Protein AF-A0A8X6KJS9-F1 (afdb_monomer_lite)

Structure (mmCIF, N/CA/C/O backbone):
data_AF-A0A8X6KJS9-F1
#
_entry.id   AF-A0A8X6KJS9-F1
#
loop_
_atom_site.group_PDB
_atom_site.id
_atom_site.type_symbol
_atom_site.label_atom_id
_atom_site.label_alt_id
_atom_site.label_comp_id
_atom_site.label_asym_id
_atom_site.label_entity_id
_atom_site.label_seq_id
_atom_site.pdbx_PDB_ins_code
_atom_site.Cartn_x
_atom_site.Cartn_y
_atom_site.Cartn_z
_atom_site.occupancy
_atom_site.B_iso_or_equiv
_atom_site.auth_seq_id
_atom_site.auth_comp_id
_atom_site.auth_asym_id
_atom_site.auth_atom_id
_atom_site.pdbx_PDB_model_num
ATOM 1 N N . MET A 1 1 ? 1.532 0.528 16.926 1.00 37.91 1 MET A N 1
ATOM 2 C CA . MET A 1 1 ? 2.454 -0.422 16.268 1.00 37.91 1 MET A CA 1
ATOM 3 C C . MET A 1 1 ? 2.120 -0.393 14.790 1.00 37.91 1 MET A C 1
ATOM 5 O O . MET A 1 1 ? 1.041 -0.832 14.439 1.00 37.91 1 MET A O 1
ATOM 9 N N . VAL A 1 2 ? 2.964 0.223 13.958 1.00 48.28 2 VAL A N 1
ATOM 10 C CA . VAL A 1 2 ? 2.746 0.274 12.503 1.00 48.28 2 VAL A CA 1
ATOM 11 C C . VAL A 1 2 ? 3.440 -0.945 11.912 1.00 48.28 2 VAL A C 1
ATOM 13 O O . VAL A 1 2 ? 4.670 -1.018 11.925 1.00 48.28 2 VAL A O 1
ATOM 16 N N . LEU A 1 3 ? 2.665 -1.928 11.461 1.00 46.25 3 LEU A N 1
ATOM 17 C CA . LEU A 1 3 ? 3.177 -3.072 10.714 1.00 46.25 3 LEU A CA 1
ATOM 18 C C . LEU A 1 3 ? 3.664 -2.580 9.346 1.00 46.25 3 LEU A C 1
ATOM 20 O O . LEU A 1 3 ? 2.919 -2.525 8.374 1.00 46.25 3 LEU A O 1
ATOM 24 N N . LYS A 1 4 ? 4.945 -2.211 9.257 1.00 54.53 4 LYS A N 1
ATOM 25 C CA . LYS A 1 4 ? 5.607 -2.016 7.966 1.00 54.53 4 LYS A CA 1
ATOM 26 C C . LYS A 1 4 ? 5.815 -3.393 7.337 1.00 54.53 4 LYS A C 1
ATOM 28 O O . LYS A 1 4 ? 6.810 -4.061 7.609 1.00 54.53 4 LYS A O 1
ATOM 33 N N . GLY A 1 5 ? 4.870 -3.823 6.498 1.00 54.25 5 GLY A N 1
ATOM 34 C CA . GLY A 1 5 ? 5.177 -4.807 5.457 1.00 54.25 5 GLY A CA 1
ATOM 35 C C . GLY A 1 5 ? 6.439 -4.359 4.706 1.00 54.25 5 GLY A C 1
ATOM 36 O O . GLY A 1 5 ? 6.676 -3.152 4.619 1.00 54.25 5 GLY A O 1
ATOM 37 N N . ARG A 1 6 ? 7.270 -5.315 4.259 1.00 56.97 6 ARG A N 1
ATOM 38 C CA . ARG A 1 6 ? 8.593 -5.098 3.626 1.00 56.97 6 ARG A CA 1
ATOM 39 C C . ARG A 1 6 ? 8.619 -3.777 2.844 1.00 56.97 6 ARG A C 1
ATOM 41 O O . ARG A 1 6 ? 7.904 -3.616 1.864 1.00 56.97 6 ARG A O 1
ATOM 48 N N . SER A 1 7 ? 9.409 -2.825 3.333 1.00 54.91 7 SER A N 1
ATOM 49 C CA . SER A 1 7 ? 9.346 -1.411 2.941 1.00 54.91 7 SER A CA 1
ATOM 50 C C . SER A 1 7 ? 9.937 -1.114 1.554 1.00 54.91 7 SER A C 1
ATOM 52 O O . SER A 1 7 ? 9.969 0.047 1.152 1.00 54.91 7 SER A O 1
ATOM 54 N N . ASP A 1 8 ? 10.415 -2.137 0.844 1.00 56.75 8 ASP A N 1
ATOM 55 C CA . ASP A 1 8 ? 11.337 -2.008 -0.290 1.00 56.75 8 ASP A CA 1
ATOM 56 C C . ASP A 1 8 ? 10.784 -2.600 -1.597 1.00 56.75 8 ASP A C 1
ATOM 58 O O . ASP A 1 8 ? 11.500 -2.683 -2.597 1.00 56.75 8 ASP A O 1
ATOM 62 N N . ASP A 1 9 ? 9.520 -3.032 -1.618 1.00 63.78 9 ASP A N 1
ATOM 63 C CA .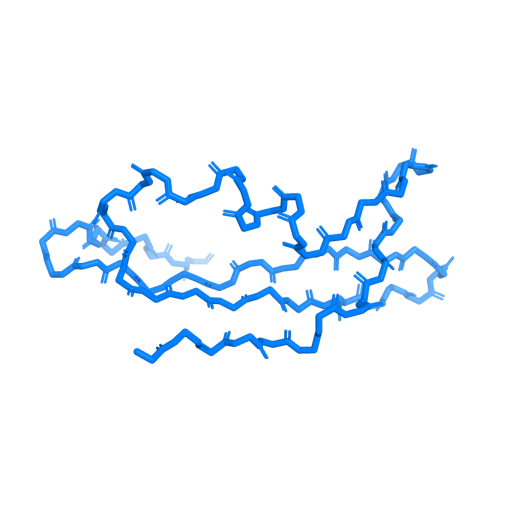 ASP A 1 9 ? 8.916 -3.547 -2.845 1.00 63.78 9 ASP A CA 1
ATOM 64 C C . ASP A 1 9 ? 8.544 -2.388 -3.787 1.00 63.78 9 ASP A C 1
ATOM 66 O O . ASP A 1 9 ? 7.639 -1.590 -3.529 1.00 63.78 9 ASP A O 1
ATOM 70 N N . VAL A 1 10 ? 9.275 -2.294 -4.901 1.00 68.19 10 VAL A N 1
ATOM 71 C CA . VAL A 1 10 ? 8.974 -1.399 -6.024 1.00 68.19 10 VAL A CA 1
ATOM 72 C C . VAL A 1 10 ? 7.925 -2.067 -6.906 1.00 68.19 10 VAL A C 1
ATOM 74 O O . VAL A 1 10 ? 8.170 -3.129 -7.484 1.00 68.19 10 VAL A O 1
ATOM 77 N N . PHE A 1 11 ? 6.769 -1.427 -7.061 1.00 75.06 11 PHE A N 1
ATOM 78 C CA . PHE A 1 11 ? 5.722 -1.885 -7.967 1.00 75.06 11 PHE A CA 1
ATOM 79 C C . PHE A 1 11 ? 5.818 -1.143 -9.298 1.00 75.06 11 PHE A C 1
ATOM 81 O O . PHE A 1 11 ? 6.103 0.055 -9.345 1.00 75.06 11 PHE A O 1
ATOM 88 N N . ILE A 1 12 ? 5.573 -1.871 -10.388 1.00 71.31 12 ILE A N 1
ATOM 89 C CA . ILE A 1 12 ? 5.532 -1.322 -11.743 1.00 71.31 12 ILE A CA 1
ATOM 90 C C . ILE A 1 12 ? 4.134 -1.563 -12.288 1.00 71.31 12 ILE A C 1
ATOM 92 O O . ILE A 1 12 ? 3.809 -2.683 -12.679 1.00 71.31 12 ILE A O 1
ATOM 96 N N . GLN A 1 13 ? 3.315 -0.516 -12.346 1.00 68.75 13 GLN A N 1
ATOM 97 C CA . GLN A 1 13 ? 2.005 -0.589 -12.991 1.00 68.75 13 GLN A CA 1
ATOM 9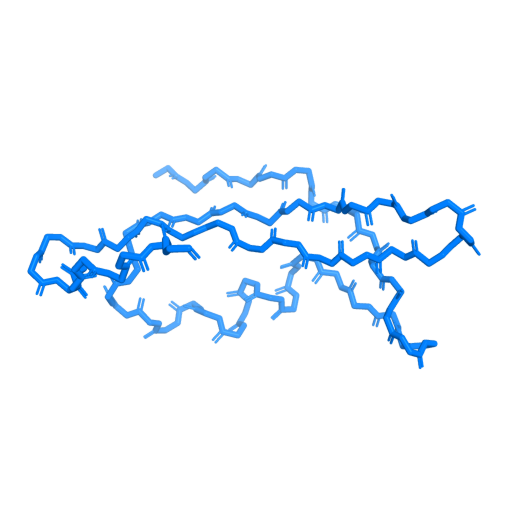8 C C . GLN A 1 13 ? 1.925 0.451 -14.108 1.00 68.75 13 GLN A C 1
ATOM 100 O O . GLN A 1 13 ? 2.196 1.635 -13.922 1.00 68.75 13 GLN A O 1
ATOM 105 N N . ARG A 1 14 ? 1.591 -0.029 -15.313 1.00 74.12 14 ARG A N 1
ATOM 106 C CA . ARG A 1 14 ? 1.567 0.768 -16.554 1.00 74.12 14 ARG A CA 1
ATOM 107 C C . ARG A 1 14 ? 2.893 1.494 -16.853 1.00 74.12 14 ARG A C 1
ATOM 109 O O . ARG A 1 14 ? 2.884 2.583 -17.412 1.00 74.12 14 ARG A O 1
ATOM 116 N N . GLY A 1 15 ? 4.028 0.904 -16.469 1.00 75.31 15 GLY A N 1
ATOM 117 C CA . GLY A 1 15 ? 5.364 1.465 -16.712 1.00 75.31 15 GLY A CA 1
ATOM 118 C C . GLY A 1 15 ? 5.819 2.546 -15.723 1.00 75.31 15 GLY A C 1
ATOM 119 O O . GLY A 1 15 ? 6.958 2.995 -15.811 1.00 75.31 15 GLY A O 1
ATOM 120 N N . GLN A 1 16 ? 4.983 2.937 -14.758 1.00 75.31 16 GLN A N 1
ATOM 121 C CA . GLN A 1 16 ? 5.375 3.833 -13.670 1.00 75.31 16 GLN A CA 1
ATOM 122 C C . GLN A 1 16 ? 5.852 3.035 -12.455 1.00 75.31 16 GLN A C 1
ATOM 124 O O . GLN A 1 16 ? 5.291 1.985 -12.139 1.00 75.31 16 GLN A O 1
ATOM 129 N N . ARG A 1 17 ? 6.901 3.539 -11.796 1.00 78.00 17 ARG A N 1
ATOM 130 C CA . ARG A 1 17 ? 7.446 2.988 -10.552 1.00 78.00 17 ARG A CA 1
ATOM 131 C C . ARG A 1 17 ? 6.834 3.716 -9.365 1.00 78.00 17 ARG A C 1
ATOM 133 O O . ARG A 1 17 ? 6.894 4.939 -9.315 1.00 78.00 17 ARG A O 1
ATOM 140 N N . PHE A 1 18 ? 6.315 2.963 -8.409 1.00 80.25 18 PHE A N 1
ATOM 141 C CA . PHE A 1 18 ? 5.821 3.485 -7.133 1.00 80.25 18 PHE A CA 1
ATOM 142 C C . PHE A 1 18 ? 6.104 2.468 -6.033 1.00 80.25 18 PHE A C 1
ATOM 144 O O . PHE A 1 18 ? 6.095 1.257 -6.276 1.00 80.25 18 PHE A O 1
ATOM 151 N N . GLY A 1 19 ? 6.402 2.963 -4.837 1.00 81.38 19 GLY A N 1
ATOM 152 C CA . GLY A 1 19 ? 6.701 2.141 -3.674 1.00 81.38 19 GLY A CA 1
ATOM 153 C C . GLY A 1 19 ? 5.524 2.051 -2.712 1.00 81.38 19 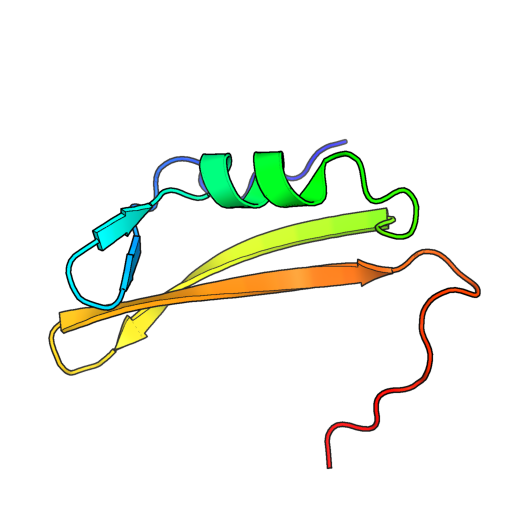GLY A C 1
ATOM 154 O O . GLY A 1 19 ? 4.532 2.774 -2.810 1.00 81.38 19 GLY A O 1
ATOM 155 N N . SER A 1 20 ? 5.660 1.190 -1.707 1.00 80.62 20 SER A N 1
ATOM 156 C CA . SER A 1 20 ? 4.712 1.137 -0.590 1.00 80.62 20 SER A CA 1
ATOM 157 C C . SER A 1 20 ? 4.625 2.467 0.169 1.00 80.62 20 SER A C 1
ATOM 159 O O . SER A 1 20 ? 3.569 2.797 0.697 1.00 80.62 20 SER A O 1
ATOM 161 N N . ALA A 1 21 ? 5.706 3.256 0.193 1.00 82.56 21 ALA A N 1
ATOM 162 C CA . ALA A 1 21 ? 5.742 4.563 0.847 1.00 82.56 21 ALA A CA 1
ATOM 163 C C . ALA A 1 21 ? 4.762 5.572 0.226 1.00 82.56 21 ALA A C 1
ATOM 165 O O . ALA A 1 21 ? 4.085 6.280 0.968 1.00 82.56 21 ALA A O 1
ATOM 166 N N . ASP A 1 22 ? 4.636 5.596 -1.104 1.00 85.12 22 ASP A N 1
ATOM 167 C CA . ASP A 1 22 ? 3.688 6.470 -1.805 1.00 85.12 22 ASP A CA 1
ATOM 168 C C . ASP A 1 22 ? 2.240 6.128 -1.427 1.00 85.12 22 ASP A C 1
ATOM 170 O O . ASP A 1 22 ? 1.415 7.009 -1.187 1.00 85.12 22 ASP A O 1
ATOM 174 N N . ILE A 1 23 ? 1.945 4.830 -1.299 1.00 85.06 23 ILE A N 1
ATOM 175 C CA . ILE A 1 23 ? 0.628 4.330 -0.889 1.00 85.06 23 ILE A CA 1
ATOM 176 C C . ILE A 1 23 ? 0.349 4.701 0.570 1.00 85.06 23 ILE A C 1
ATOM 178 O O . ILE A 1 23 ? -0.734 5.192 0.877 1.00 85.06 23 ILE A O 1
ATOM 182 N N . TYR A 1 24 ? 1.325 4.519 1.463 1.00 86.38 24 TYR A N 1
ATOM 183 C CA . TYR A 1 24 ? 1.189 4.887 2.875 1.00 86.38 24 TYR A CA 1
ATOM 184 C C . TYR A 1 24 ? 0.996 6.392 3.054 1.00 86.38 24 TYR A C 1
ATOM 186 O O . TYR A 1 24 ? 0.174 6.807 3.867 1.00 86.38 24 TYR A O 1
ATOM 194 N N . PHE A 1 25 ? 1.684 7.210 2.256 1.00 88.06 25 PHE A N 1
ATOM 195 C CA . PHE A 1 25 ? 1.466 8.650 2.236 1.00 88.06 25 PHE A CA 1
ATOM 196 C C . PHE A 1 25 ? 0.085 9.016 1.680 1.00 88.06 25 PHE A C 1
ATOM 198 O O . PHE A 1 25 ? -0.553 9.920 2.199 1.00 88.06 25 PHE A O 1
ATOM 205 N N . ALA A 1 26 ? -0.448 8.314 0.683 1.00 87.56 26 ALA A N 1
ATOM 206 C CA . ALA A 1 26 ? -1.791 8.610 0.181 1.00 87.56 26 ALA A CA 1
ATOM 207 C C . ALA A 1 26 ? -2.897 8.356 1.228 1.00 87.56 26 ALA A C 1
ATOM 209 O O . ALA A 1 26 ? -3.895 9.074 1.250 1.00 87.56 26 ALA A O 1
ATOM 210 N N . ILE A 1 27 ? -2.715 7.363 2.107 1.00 88.69 27 ILE A N 1
ATOM 211 C CA . ILE A 1 27 ? -3.737 6.939 3.081 1.00 88.69 27 ILE A CA 1
ATOM 212 C C . ILE A 1 27 ? -3.510 7.462 4.509 1.00 88.69 27 ILE A C 1
ATOM 214 O O . ILE A 1 27 ? -4.357 7.240 5.367 1.00 88.69 27 ILE A O 1
ATOM 218 N N . HIS A 1 28 ? -2.394 8.148 4.792 1.00 85.94 28 HIS A N 1
ATOM 219 C CA . HIS A 1 28 ? -2.008 8.495 6.173 1.00 85.94 28 HIS A CA 1
ATOM 220 C C . HIS A 1 28 ? -3.020 9.365 6.934 1.00 85.94 28 HIS A C 1
ATOM 222 O O . HIS A 1 28 ? -3.077 9.281 8.156 1.00 85.94 28 HIS A O 1
ATOM 228 N N . ASN A 1 29 ? -3.802 10.182 6.224 1.00 89.81 29 ASN A N 1
ATOM 229 C CA . ASN A 1 29 ? -4.794 11.087 6.813 1.00 89.81 29 ASN A CA 1
ATOM 230 C C . ASN A 1 29 ? -6.210 10.496 6.868 1.00 89.81 29 ASN A C 1
ATOM 232 O O . ASN A 1 29 ? -7.139 11.191 7.265 1.00 89.81 29 ASN A O 1
ATOM 236 N N . MET A 1 30 ? -6.395 9.244 6.443 1.00 91.12 30 MET A N 1
ATOM 237 C CA . MET A 1 30 ? -7.695 8.576 6.501 1.00 91.12 30 MET A CA 1
ATOM 238 C C . MET A 1 30 ? -7.908 8.022 7.907 1.00 91.12 30 MET A C 1
ATOM 240 O O . MET A 1 30 ? -7.410 6.947 8.253 1.00 91.12 30 MET A O 1
ATOM 244 N N . GLU A 1 31 ? -8.629 8.770 8.739 1.00 89.62 31 GLU A N 1
ATOM 245 C CA . GLU A 1 31 ? -8.896 8.386 10.127 1.00 89.62 31 GLU A CA 1
ATOM 246 C C . GLU A 1 31 ? -9.742 7.112 10.228 1.00 89.62 31 GLU A C 1
ATOM 248 O O . GLU A 1 31 ? -9.677 6.413 11.235 1.00 89.62 31 GLU A O 1
ATOM 253 N N . GLU A 1 32 ? -10.485 6.757 9.183 1.00 90.75 32 GLU A N 1
ATOM 254 C CA . GLU A 1 32 ? -11.328 5.563 9.103 1.00 90.75 32 GLU A CA 1
ATOM 255 C C . GLU A 1 32 ? -10.516 4.262 9.048 1.00 90.75 32 GLU A C 1
ATOM 257 O O . GLU A 1 32 ? -11.046 3.179 9.317 1.00 90.75 32 GLU A O 1
ATOM 262 N N . ILE A 1 33 ? -9.227 4.350 8.713 1.00 90.06 33 ILE A N 1
ATOM 263 C CA . ILE A 1 33 ? -8.325 3.208 8.619 1.00 90.06 33 ILE A CA 1
ATOM 264 C C . ILE A 1 33 ? -7.712 2.926 9.993 1.00 90.06 33 ILE A C 1
ATOM 266 O O . ILE A 1 33 ? -7.035 3.759 10.592 1.00 90.06 33 ILE A O 1
ATOM 270 N N . GLN A 1 34 ? -7.940 1.716 10.498 1.00 90.31 34 GLN A N 1
ATOM 271 C CA . GLN A 1 34 ? -7.341 1.234 11.739 1.00 90.31 34 GLN A CA 1
ATOM 272 C C . GLN A 1 34 ? -5.944 0.651 11.510 1.00 90.31 34 GLN A C 1
ATOM 274 O O . GLN A 1 34 ? -5.043 0.885 12.311 1.00 90.31 34 GLN A O 1
ATOM 279 N N . ASP A 1 35 ? -5.785 -0.160 10.466 1.00 87.56 35 ASP A N 1
ATOM 280 C CA . ASP A 1 35 ? -4.530 -0.839 10.142 1.00 87.56 35 ASP A CA 1
ATOM 281 C C . ASP A 1 35 ? -4.450 -1.085 8.633 1.00 87.56 35 ASP A C 1
ATOM 283 O O . ASP A 1 35 ? -5.479 -1.132 7.955 1.00 87.56 35 ASP A O 1
ATOM 287 N N . TYR A 1 36 ? -3.250 -1.248 8.089 1.00 88.81 36 TYR A N 1
ATOM 288 C CA . TYR A 1 36 ? -3.074 -1.483 6.658 1.00 88.81 36 TYR A CA 1
ATOM 289 C C . TYR A 1 36 ? -1.786 -2.244 6.346 1.00 88.81 36 TYR A C 1
ATOM 291 O O . TYR A 1 36 ? -0.782 -2.130 7.042 1.00 88.81 36 TYR A O 1
ATOM 299 N N . ILE A 1 37 ? -1.798 -2.999 5.248 1.00 87.25 37 ILE A N 1
ATOM 300 C CA . ILE A 1 37 ? -0.609 -3.664 4.712 1.00 87.25 37 ILE A CA 1
ATOM 301 C C . ILE A 1 37 ? -0.654 -3.691 3.185 1.00 87.25 37 ILE A C 1
ATOM 303 O O . ILE A 1 37 ? -1.638 -4.114 2.580 1.00 87.25 37 ILE A O 1
ATOM 307 N N . CYS A 1 38 ? 0.428 -3.239 2.554 1.00 85.62 38 CYS A N 1
ATOM 308 C CA . CYS A 1 38 ? 0.600 -3.321 1.110 1.00 85.62 38 CYS A CA 1
ATOM 309 C C . CYS A 1 38 ? 1.443 -4.548 0.752 1.00 85.62 38 CYS A C 1
ATOM 311 O O . CYS A 1 38 ? 2.492 -4.780 1.353 1.00 85.62 38 CYS A O 1
ATOM 313 N N . VAL A 1 39 ? 1.009 -5.310 -0.251 1.00 83.00 39 VAL A N 1
ATOM 314 C CA . VAL A 1 39 ? 1.753 -6.453 -0.790 1.00 83.00 39 VAL A CA 1
ATOM 315 C C . VAL A 1 39 ? 1.903 -6.352 -2.302 1.00 83.00 39 VAL A C 1
ATOM 317 O O . VAL A 1 39 ? 0.979 -5.962 -3.019 1.00 83.00 39 VAL A O 1
ATOM 320 N N . GLY A 1 40 ? 3.076 -6.741 -2.795 1.00 81.88 40 GLY A N 1
ATOM 321 C CA . GLY A 1 40 ? 3.323 -6.907 -4.221 1.00 81.88 40 GLY A CA 1
ATOM 322 C C . GLY A 1 40 ? 2.828 -8.242 -4.724 1.00 81.88 40 GLY A C 1
ATOM 323 O O . GLY A 1 40 ? 3.250 -9.288 -4.237 1.00 81.88 40 GLY A O 1
ATOM 324 N N . GLN A 1 41 ? 1.993 -8.223 -5.754 1.00 81.00 41 GLN A N 1
ATOM 325 C CA . GLN A 1 41 ? 1.643 -9.418 -6.499 1.00 81.00 41 GLN A CA 1
ATOM 326 C C . GLN A 1 41 ? 2.263 -9.365 -7.890 1.00 81.00 41 GLN A C 1
ATOM 328 O O . GLN A 1 41 ? 1.858 -8.572 -8.745 1.00 81.00 41 GLN A O 1
ATOM 333 N N . LYS A 1 42 ? 3.230 -10.253 -8.118 1.00 79.69 42 LYS A N 1
ATOM 334 C CA . LYS A 1 42 ? 3.834 -10.468 -9.433 1.00 79.69 42 LYS A CA 1
ATOM 335 C C . LYS A 1 42 ? 2.830 -11.166 -10.346 1.00 79.69 42 LYS A C 1
ATOM 337 O O . LYS A 1 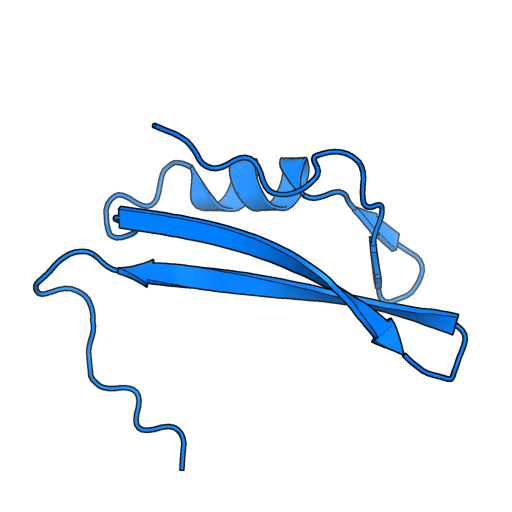42 ? 2.255 -12.192 -9.980 1.00 79.69 42 LYS A O 1
ATOM 342 N N . LYS A 1 43 ? 2.615 -10.607 -11.531 1.00 78.81 43 LYS A N 1
ATOM 343 C CA . LYS A 1 43 ? 1.911 -11.265 -12.627 1.00 78.81 43 LYS A CA 1
ATOM 344 C C . LYS A 1 43 ? 2.895 -12.121 -13.419 1.00 78.81 43 LYS A C 1
ATOM 346 O O . LYS A 1 43 ? 4.096 -11.863 -13.451 1.00 78.81 43 LYS A O 1
ATOM 351 N N . TRP A 1 44 ? 2.360 -13.130 -14.097 1.00 76.88 44 TRP A N 1
ATOM 352 C CA . TRP A 1 44 ? 3.143 -14.064 -14.909 1.00 76.88 44 TRP A CA 1
ATOM 353 C C . TRP A 1 44 ? 3.859 -13.393 -16.099 1.00 76.88 44 TRP A C 1
ATOM 355 O 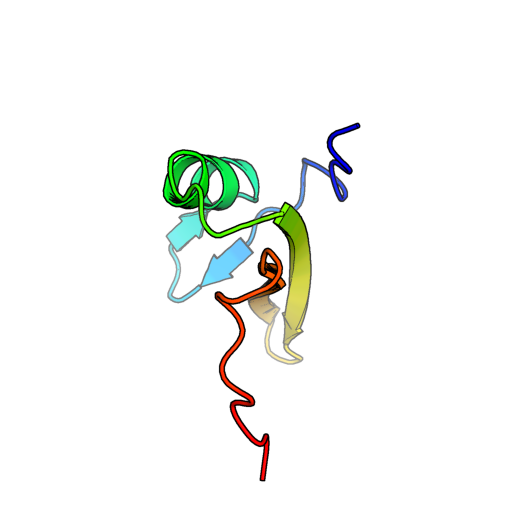O . TRP A 1 44 ? 4.847 -13.921 -16.592 1.00 76.88 44 TRP A O 1
ATOM 365 N N . ASN A 1 45 ? 3.389 -12.221 -16.534 1.00 79.38 45 ASN A N 1
ATOM 366 C CA . ASN A 1 45 ? 3.927 -11.451 -17.658 1.00 79.38 45 ASN A CA 1
ATOM 367 C C . ASN A 1 45 ? 5.050 -10.465 -17.264 1.00 79.38 45 ASN A C 1
ATOM 369 O O . ASN A 1 45 ? 5.453 -9.654 -18.090 1.00 79.38 45 ASN A O 1
ATOM 373 N N . GLY A 1 46 ? 5.520 -10.491 -16.011 1.00 71.44 46 GLY A N 1
ATOM 374 C CA . GLY A 1 46 ? 6.562 -9.585 -15.510 1.00 71.44 46 GLY A CA 1
ATOM 375 C C . GLY A 1 46 ? 6.050 -8.263 -14.928 1.00 71.44 46 GLY A C 1
ATOM 376 O O . GLY A 1 46 ? 6.818 -7.562 -14.270 1.00 71.44 46 GLY A O 1
ATOM 377 N N . ASP A 1 47 ? 4.761 -7.942 -15.077 1.00 75.44 47 ASP A N 1
ATOM 378 C CA . ASP A 1 47 ? 4.154 -6.812 -14.370 1.00 75.44 47 ASP A CA 1
ATOM 379 C C . ASP A 1 47 ? 3.964 -7.135 -12.885 1.00 75.44 47 ASP A C 1
ATOM 381 O O . ASP A 1 47 ? 3.761 -8.285 -12.495 1.00 75.44 47 ASP A O 1
ATOM 385 N N . SER A 1 48 ? 3.946 -6.111 -12.035 1.00 77.25 48 SER A N 1
ATOM 386 C CA . SER A 1 48 ? 3.588 -6.268 -10.622 1.00 77.25 48 SER A CA 1
ATOM 387 C C . SER A 1 48 ? 2.441 -5.335 -10.273 1.00 77.25 48 SER A C 1
ATOM 389 O O . SER A 1 48 ? 2.441 -4.170 -10.655 1.00 77.25 48 SER A O 1
ATOM 391 N N . ARG A 1 49 ? 1.443 -5.833 -9.542 1.00 80.75 49 ARG A N 1
ATOM 392 C CA . ARG A 1 49 ? 0.384 -4.992 -8.972 1.00 80.75 49 ARG A CA 1
ATOM 393 C C . ARG A 1 49 ? 0.575 -4.865 -7.469 1.00 80.75 49 ARG A C 1
ATOM 395 O O . ARG A 1 49 ? 0.945 -5.842 -6.822 1.00 80.75 49 ARG A O 1
ATOM 402 N N . ALA A 1 50 ? 0.283 -3.694 -6.923 1.00 81.69 50 ALA A N 1
ATOM 403 C CA . ALA A 1 50 ? 0.147 -3.519 -5.485 1.00 81.69 50 ALA A CA 1
ATOM 404 C C . ALA A 1 50 ? -1.266 -3.934 -5.055 1.00 81.69 50 ALA A C 1
ATOM 406 O O . ALA A 1 50 ? -2.246 -3.609 -5.728 1.00 81.69 50 ALA A O 1
ATOM 407 N N . VAL A 1 51 ? -1.373 -4.654 -3.944 1.00 84.44 51 VAL A N 1
ATOM 408 C CA . VAL A 1 51 ? -2.641 -4.952 -3.275 1.00 84.44 51 VAL A CA 1
ATOM 409 C C . VAL A 1 51 ? -2.550 -4.381 -1.868 1.00 84.44 51 VAL A C 1
ATOM 411 O O . VAL A 1 51 ? -1.681 -4.777 -1.094 1.00 84.44 51 VAL A O 1
ATOM 414 N N . LEU A 1 52 ? -3.428 -3.433 -1.550 1.00 86.44 52 LEU A N 1
ATOM 415 C CA . LEU A 1 52 ? -3.524 -2.834 -0.225 1.00 86.44 52 LEU A CA 1
ATOM 416 C C . LEU A 1 52 ? -4.659 -3.512 0.540 1.00 86.44 52 LEU A C 1
ATOM 418 O O . LEU A 1 52 ? -5.821 -3.417 0.149 1.00 86.44 52 LEU A O 1
ATOM 422 N N . PHE A 1 53 ? -4.320 -4.183 1.633 1.00 87.31 53 PHE A N 1
ATOM 423 C CA . PHE A 1 53 ? -5.293 -4.647 2.609 1.00 87.31 53 PHE A CA 1
ATOM 424 C C . PHE A 1 53 ? -5.462 -3.573 3.671 1.00 87.31 53 PHE A C 1
ATOM 426 O O . PHE A 1 53 ? -4.479 -3.052 4.196 1.00 87.31 53 PHE A O 1
ATOM 433 N N . VAL A 1 54 ? -6.714 -3.259 3.983 1.00 88.38 54 VAL A N 1
ATOM 434 C CA . VAL A 1 54 ? -7.079 -2.220 4.941 1.00 88.38 54 VAL A CA 1
ATOM 435 C C . VAL A 1 54 ? -8.011 -2.830 5.974 1.00 88.38 54 VAL A C 1
ATOM 437 O O . VAL A 1 54 ? -9.013 -3.457 5.631 1.00 88.38 54 VAL A O 1
ATOM 440 N N . LYS A 1 55 ? -7.682 -2.639 7.247 1.00 87.12 55 LYS A N 1
ATOM 441 C CA . LYS A 1 55 ? -8.589 -2.856 8.364 1.00 87.12 55 LYS A CA 1
ATOM 442 C C . LYS A 1 55 ? -9.255 -1.524 8.676 1.00 87.12 55 LYS A C 1
ATOM 444 O O . LYS A 1 55 ? -8.590 -0.590 9.115 1.00 87.12 55 LYS A O 1
ATOM 449 N N . MET A 1 56 ? -10.558 -1.443 8.454 1.00 90.44 56 MET A N 1
ATOM 450 C CA . MET A 1 56 ? -11.352 -0.270 8.819 1.00 90.44 56 MET A CA 1
ATOM 451 C C . MET A 1 56 ? -11.598 -0.241 10.332 1.00 90.44 56 MET A C 1
ATOM 453 O O . MET A 1 56 ? -11.643 -1.293 10.976 1.00 90.44 56 MET A O 1
ATOM 457 N N . ARG A 1 57 ? -11.790 0.953 10.895 1.00 88.88 57 ARG A N 1
ATOM 458 C CA . ARG A 1 57 ? -12.304 1.125 12.258 1.00 88.88 57 ARG A CA 1
ATOM 459 C C . ARG A 1 57 ? -13.745 0.622 12.367 1.00 88.88 57 ARG A C 1
ATOM 461 O O . ARG A 1 57 ? -14.492 0.602 11.384 1.00 88.88 57 ARG A O 1
ATOM 468 N N . GLU A 1 58 ? -14.142 0.233 13.577 1.00 85.44 58 GLU A N 1
ATOM 469 C CA . GLU A 1 58 ? -15.530 -0.139 13.866 1.00 85.44 58 GLU A CA 1
ATOM 470 C C . GLU A 1 58 ? -16.494 0.985 13.457 1.00 85.44 58 GLU A C 1
ATOM 472 O O . GLU A 1 58 ? -16.214 2.164 13.664 1.00 85.44 58 GLU A O 1
ATOM 477 N N . GLY A 1 59 ? -17.612 0.617 12.824 1.00 83.25 59 GLY A N 1
ATOM 478 C CA . GLY A 1 59 ? -18.605 1.563 12.300 1.00 83.25 59 GLY A CA 1
ATOM 479 C C . GLY A 1 59 ? -18.316 2.120 10.899 1.00 83.25 59 GLY A C 1
ATOM 480 O O . GLY A 1 59 ? -19.236 2.635 10.272 1.00 83.25 59 GLY A O 1
ATOM 481 N N . TYR A 1 60 ? -17.096 1.961 10.368 1.00 81.00 60 TYR A N 1
ATOM 482 C CA . TYR A 1 60 ? -16.727 2.427 9.019 1.00 81.00 60 TYR A CA 1
ATOM 483 C C . TYR A 1 60 ? -16.733 1.319 7.958 1.00 81.00 60 TYR A C 1
ATOM 485 O O . TYR A 1 60 ? -16.821 1.595 6.760 1.00 81.00 60 TYR A O 1
ATOM 493 N N . ALA A 1 61 ? -16.661 0.053 8.375 1.00 69.50 61 ALA A N 1
ATOM 494 C CA . ALA A 1 61 ? -16.841 -1.076 7.473 1.00 69.50 61 ALA A CA 1
ATOM 495 C C . ALA A 1 61 ? -18.336 -1.291 7.192 1.00 69.50 61 ALA A C 1
ATOM 497 O O . ALA A 1 61 ? -19.046 -1.899 7.992 1.00 69.50 61 ALA A O 1
ATOM 498 N N . SER A 1 62 ? -18.812 -0.845 6.028 1.00 59.88 62 SER A N 1
ATOM 499 C CA . SER A 1 62 ? -20.000 -1.469 5.440 1.00 59.88 62 SER A CA 1
ATOM 500 C C . SER A 1 62 ? -19.601 -2.859 4.922 1.00 59.88 62 SER A C 1
ATOM 502 O O . SER A 1 62 ? -18.492 -3.006 4.398 1.00 59.88 62 SER A O 1
ATOM 504 N N . PRO A 1 63 ? -20.437 -3.904 5.073 1.00 54.78 63 PRO A N 1
ATOM 505 C CA . PRO A 1 63 ? -20.151 -5.207 4.493 1.00 54.78 63 PRO A CA 1
ATOM 506 C C . PRO A 1 63 ? -20.246 -5.079 2.972 1.00 54.78 63 PRO A C 1
ATOM 508 O O . PRO A 1 63 ? -21.297 -5.309 2.370 1.00 54.78 63 PRO A O 1
ATOM 511 N N . LEU A 1 64 ? -19.142 -4.686 2.335 1.00 54.94 64 LEU A N 1
ATOM 512 C CA . LEU A 1 64 ? -18.965 -4.865 0.908 1.00 54.94 64 LEU A CA 1
ATOM 513 C C . LEU A 1 64 ? -18.866 -6.378 0.702 1.00 54.94 64 LEU A C 1
ATOM 515 O O . LEU A 1 64 ? -17.801 -6.979 0.827 1.00 54.94 64 LEU A O 1
ATOM 519 N N . ASN A 1 65 ? -20.026 -7.004 0.505 1.00 46.31 65 ASN A N 1
ATOM 520 C CA . ASN A 1 65 ? -20.137 -8.397 0.115 1.00 46.31 65 ASN A CA 1
ATOM 521 C C . ASN A 1 65 ? -19.302 -8.572 -1.157 1.00 46.31 65 ASN A C 1
ATOM 523 O O . ASN A 1 65 ? -19.735 -8.161 -2.235 1.00 46.31 65 ASN A O 1
ATOM 527 N N . LEU A 1 66 ? -18.110 -9.163 -1.032 1.00 45.16 66 LEU A N 1
ATOM 528 C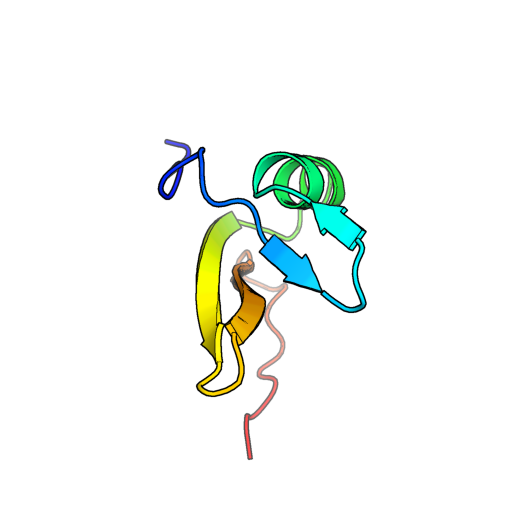 CA . LEU A 1 66 ? -17.451 -9.797 -2.166 1.00 45.16 66 LEU A CA 1
ATOM 529 C C . LEU A 1 66 ? -18.372 -10.944 -2.599 1.00 45.16 66 LEU A C 1
ATOM 531 O O . LEU A 1 66 ? -18.372 -12.010 -1.986 1.00 45.16 66 LEU A O 1
ATOM 535 N N . ARG A 1 67 ? -19.220 -10.669 -3.590 1.00 42.00 67 ARG A N 1
ATOM 536 C CA . ARG A 1 67 ? -19.854 -11.693 -4.418 1.00 42.00 67 ARG A CA 1
ATOM 537 C C . ARG A 1 67 ? -18.916 -12.074 -5.550 1.00 42.00 67 ARG A C 1
ATOM 539 O O . ARG A 1 67 ? -18.235 -11.159 -6.066 1.00 42.00 67 ARG A O 1
#

Radius of gyration: 13.55 Å; chains: 1; bounding box: 32×25×34 Å

Organism: Trichonephila clavata (NCBI:txid2740835)

Foldseek 3Di:
DAPADPFDDWAADPNDTDTVVVVCVVCVPPPQFPHKYWDWDADPVRHIDIDMDTDGDPPSDDPPPPD

Sequence (67 aa):
MVLKGRSDDVFIQRGQRFGSADIYFAIHNMEEIQDYICVGQKKWNGDSRAVLFVKMREGYASPLNLR

pLDDT: mean 75.59, std 14.3, range [37.91, 91.12]

Secondary structure (DSSP, 8-state):
------TT-EEEETTEEEEHHHHHHHHTT-TTEEEEEEEEEE-TTS-EEEEEEEEEPTTT-------